Protein AF-A0A2I1HUP7-F1 (afdb_monomer)

Secondary structure (DSSP, 8-state):
-EEESSTT-GGGEEE---S--TTTSEEETTTEEEBTTEEE-STTEEEE--TTTS---S--SS-EE-S-----------S-HHHHHHHHHHHHHHHHHHHHHHHHHHHH-TT--EEEEES-TTS-EEEEE-HHHHHHH-HHHHHHHHTT-SEEETTEEEEEETTS-HHHHHHHH-

Sequence (174 aa):
MFNFTDEKNISTAKLGYVKYPINAIYCGNNQGPHMGYFYCNGHNIWNSDNTIYYPDAGIPTSDFSVDCYEVFQVNFHFQSYDKLLQVFTMSSKFLAELSNDYEKLFETEIGYGVIIYAGEEPNVKEIHAHSNILCIRSKYFRMAFSNEWAEKNNGKFILRKPNISPHLFNIILR

Structure (mmCIF, N/CA/C/O backbone):
data_AF-A0A2I1HUP7-F1
#
_entry.id   AF-A0A2I1HUP7-F1
#
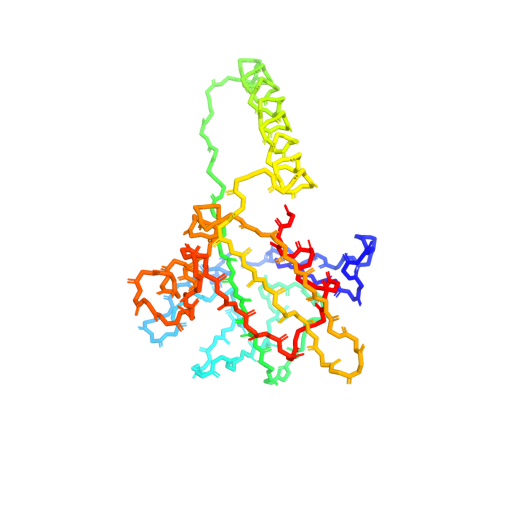loop_
_atom_site.group_PDB
_atom_site.id
_atom_site.type_symbol
_atom_site.label_atom_id
_atom_site.label_alt_id
_atom_site.label_comp_id
_atom_site.label_asym_id
_atom_site.label_entity_id
_atom_site.label_seq_id
_atom_site.pdbx_PDB_ins_code
_atom_site.Cartn_x
_atom_site.Cartn_y
_atom_site.Cartn_z
_atom_site.occupancy
_atom_site.B_iso_or_equiv
_atom_site.auth_seq_id
_atom_site.auth_comp_id
_atom_site.auth_asym_id
_atom_site.auth_atom_id
_atom_site.pdbx_PDB_model_num
ATOM 1 N N . MET A 1 1 ? 15.875 -4.851 -9.717 1.00 74.44 1 MET A N 1
ATOM 2 C CA . MET A 1 1 ? 14.613 -5.599 -9.882 1.00 74.44 1 MET A CA 1
ATOM 3 C C . MET A 1 1 ? 14.501 -6.581 -8.732 1.00 74.44 1 MET A C 1
ATOM 5 O O . MET A 1 1 ? 15.539 -7.005 -8.244 1.00 74.44 1 MET A O 1
ATOM 9 N N . PHE A 1 2 ? 13.311 -6.908 -8.251 1.00 77.81 2 PHE A N 1
ATOM 10 C CA . PHE A 1 2 ? 13.149 -7.939 -7.228 1.00 77.81 2 PHE A CA 1
ATOM 11 C C . PHE A 1 2 ? 11.841 -8.686 -7.441 1.00 77.81 2 PHE A C 1
ATOM 13 O O . PHE A 1 2 ? 10.925 -8.145 -8.054 1.00 77.81 2 PHE A O 1
ATOM 20 N N . ASN A 1 3 ? 11.782 -9.919 -6.960 1.00 79.94 3 ASN A N 1
ATOM 21 C CA . ASN A 1 3 ? 10.613 -10.776 -7.073 1.00 79.94 3 ASN A CA 1
ATOM 22 C C . ASN A 1 3 ? 10.423 -11.561 -5.778 1.00 79.94 3 ASN A C 1
ATOM 24 O O . ASN A 1 3 ? 11.396 -12.086 -5.233 1.00 79.94 3 ASN A O 1
ATOM 28 N N . PHE A 1 4 ? 9.181 -11.661 -5.323 1.00 81.88 4 PHE A N 1
ATOM 29 C CA . PHE A 1 4 ? 8.796 -12.473 -4.179 1.00 81.88 4 PHE A CA 1
ATOM 30 C C . PHE A 1 4 ? 7.960 -13.638 -4.686 1.00 81.88 4 PHE A C 1
ATOM 32 O O . PHE A 1 4 ? 6.953 -13.433 -5.356 1.00 81.88 4 PHE A O 1
ATOM 39 N N . THR A 1 5 ? 8.351 -14.864 -4.346 1.00 84.00 5 THR A N 1
ATOM 40 C CA . THR A 1 5 ? 7.463 -16.018 -4.555 1.00 84.00 5 THR A CA 1
ATOM 41 C C . THR A 1 5 ? 6.392 -16.101 -3.469 1.00 84.00 5 THR A C 1
ATOM 43 O O . THR A 1 5 ? 5.360 -16.727 -3.678 1.00 84.00 5 THR A O 1
ATOM 46 N N . ASP A 1 6 ? 6.646 -15.475 -2.316 1.00 80.75 6 ASP A N 1
ATOM 47 C CA . ASP A 1 6 ? 5.696 -15.276 -1.224 1.00 80.75 6 ASP A CA 1
ATOM 48 C C . ASP A 1 6 ? 5.872 -13.859 -0.653 1.00 80.75 6 ASP A C 1
ATOM 50 O O . ASP A 1 6 ? 6.904 -13.534 -0.061 1.00 80.75 6 ASP A O 1
ATOM 54 N N . GLU A 1 7 ? 4.855 -13.012 -0.825 1.00 78.06 7 GLU A N 1
ATOM 55 C CA . GLU A 1 7 ? 4.840 -11.616 -0.365 1.00 78.06 7 GLU A CA 1
ATOM 56 C C . GLU A 1 7 ? 4.976 -11.468 1.159 1.00 78.06 7 GLU A C 1
ATOM 58 O O . GLU A 1 7 ? 5.439 -10.439 1.648 1.00 78.06 7 GLU A O 1
ATOM 63 N N . LYS A 1 8 ? 4.623 -12.506 1.926 1.00 82.19 8 LYS A N 1
ATOM 64 C CA . LYS A 1 8 ? 4.713 -12.502 3.393 1.00 82.19 8 LYS A CA 1
ATOM 65 C C . LYS A 1 8 ? 6.104 -12.841 3.901 1.00 82.19 8 LYS A C 1
ATOM 67 O O . LYS A 1 8 ? 6.384 -12.663 5.086 1.00 82.19 8 LYS A O 1
ATOM 72 N N . ASN A 1 9 ? 6.966 -13.368 3.036 1.00 83.50 9 ASN A N 1
ATOM 73 C CA . ASN A 1 9 ? 8.252 -13.908 3.426 1.00 83.50 9 ASN A CA 1
ATOM 74 C C . ASN A 1 9 ? 9.385 -13.278 2.613 1.00 83.50 9 ASN A C 1
ATOM 76 O O . ASN A 1 9 ? 9.773 -13.768 1.550 1.00 83.50 9 ASN A O 1
ATOM 80 N N . ILE A 1 10 ? 9.989 -12.231 3.181 1.00 84.75 10 ILE A N 1
ATOM 81 C CA . ILE A 1 10 ? 11.091 -11.489 2.555 1.00 84.75 10 ILE A CA 1
ATOM 82 C C . ILE A 1 10 ? 12.330 -12.342 2.265 1.00 84.75 10 ILE A C 1
ATOM 84 O O . ILE A 1 10 ? 13.127 -11.979 1.406 1.00 84.75 10 ILE A O 1
ATOM 88 N N . SER A 1 11 ? 12.500 -13.487 2.938 1.00 84.94 11 SER A N 1
ATOM 89 C CA . SER A 1 11 ? 13.614 -14.400 2.649 1.00 84.94 11 SER A CA 1
ATOM 90 C C . SER A 1 11 ? 13.477 -15.088 1.288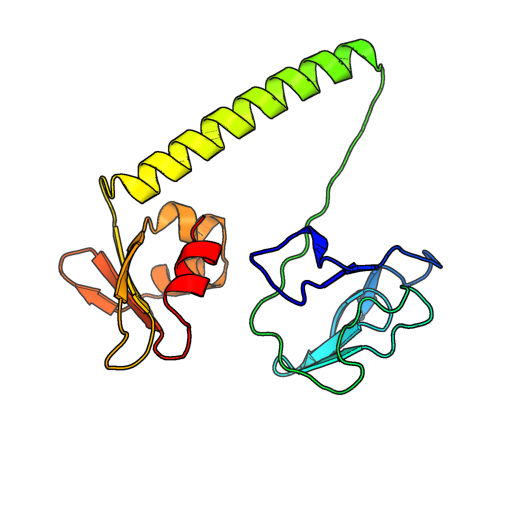 1.00 84.94 11 SER A C 1
ATOM 92 O O . SER A 1 11 ? 14.465 -15.574 0.745 1.00 84.94 11 SER A O 1
ATOM 94 N N . THR A 1 12 ? 12.271 -15.084 0.709 1.00 82.19 12 THR A N 1
ATOM 95 C CA . THR A 1 12 ? 12.015 -15.599 -0.643 1.00 82.19 12 THR A CA 1
ATOM 96 C C . THR A 1 12 ? 12.332 -14.585 -1.742 1.00 82.19 12 THR A C 1
ATOM 98 O O . THR A 1 12 ? 12.245 -14.913 -2.926 1.00 82.19 12 THR A O 1
ATOM 101 N N . ALA A 1 13 ? 12.719 -13.361 -1.367 1.00 85.06 13 ALA A N 1
ATOM 102 C CA . ALA A 1 13 ? 13.032 -12.309 -2.316 1.00 85.06 13 ALA A CA 1
ATOM 103 C C . ALA A 1 13 ? 14.254 -12.678 -3.164 1.00 85.06 13 ALA A C 1
ATOM 105 O O . ALA A 1 13 ? 15.362 -12.861 -2.654 1.00 85.06 13 ALA A O 1
ATOM 106 N N . LYS A 1 14 ? 14.075 -12.707 -4.483 1.00 87.06 14 LYS A N 1
ATOM 107 C CA . LYS A 1 14 ? 15.182 -12.745 -5.439 1.00 87.06 14 LYS A CA 1
ATOM 108 C C . LYS A 1 14 ? 15.499 -11.335 -5.900 1.00 87.06 14 LYS A C 1
ATOM 110 O O . LYS A 1 14 ? 14.622 -10.625 -6.387 1.00 87.06 14 LYS A O 1
ATOM 115 N N . LEU A 1 15 ? 16.760 -10.936 -5.760 1.00 82.81 15 LEU A N 1
ATOM 116 C CA . LEU A 1 15 ? 17.246 -9.607 -6.122 1.00 82.81 15 LEU A CA 1
ATOM 117 C C . LEU A 1 15 ? 17.990 -9.653 -7.460 1.00 82.81 15 LEU A C 1
ATOM 119 O O . LEU A 1 15 ? 18.996 -10.340 -7.620 1.00 82.81 15 LEU A O 1
ATOM 123 N N . GLY A 1 16 ? 17.495 -8.875 -8.417 1.00 79.56 16 GLY A N 1
ATOM 124 C CA . GLY A 1 16 ? 18.121 -8.600 -9.700 1.00 79.56 16 GLY A CA 1
ATOM 125 C C . GLY A 1 16 ? 18.909 -7.295 -9.674 1.00 79.56 16 GLY A C 1
ATOM 126 O O . GLY A 1 16 ? 18.317 -6.211 -9.730 1.00 79.56 16 GLY A O 1
ATOM 127 N N . TYR A 1 17 ? 20.237 -7.393 -9.622 1.00 83.50 17 TYR A N 1
ATOM 128 C CA . TYR A 1 17 ? 21.148 -6.249 -9.716 1.00 83.50 17 TYR A CA 1
ATOM 129 C C . TYR A 1 17 ? 21.526 -5.943 -11.166 1.00 83.50 17 TYR A C 1
ATOM 131 O O . TYR A 1 17 ? 21.537 -6.826 -12.016 1.00 83.50 17 TYR A O 1
ATOM 139 N N . VAL A 1 18 ? 21.854 -4.686 -11.454 1.00 86.00 18 VAL A N 1
ATOM 140 C CA . VAL A 1 18 ? 22.300 -4.283 -12.792 1.00 86.00 18 VAL A CA 1
ATOM 141 C C . VAL A 1 18 ? 23.669 -4.907 -13.087 1.00 86.00 18 VAL A C 1
ATOM 143 O O . VAL A 1 18 ? 24.625 -4.647 -12.362 1.00 86.00 18 VAL A O 1
ATOM 146 N N . LYS A 1 19 ? 23.768 -5.707 -14.155 1.00 85.81 19 LYS A N 1
ATOM 147 C CA . LYS A 1 19 ? 25.032 -6.270 -14.667 1.00 85.81 19 LYS A CA 1
ATOM 148 C C . LYS A 1 19 ? 25.766 -5.279 -15.565 1.00 85.81 19 LYS A C 1
ATOM 150 O O . LYS A 1 19 ? 26.959 -5.050 -15.397 1.00 85.81 19 LYS A O 1
ATOM 155 N N . TYR A 1 20 ? 25.034 -4.682 -16.504 1.00 84.19 20 TYR A N 1
ATOM 156 C CA . TYR A 1 20 ? 25.555 -3.697 -17.446 1.00 84.19 20 TYR A CA 1
ATOM 157 C C . TYR A 1 20 ? 24.693 -2.440 -17.365 1.00 84.19 20 TYR A C 1
ATOM 159 O O . TYR A 1 20 ? 23.506 -2.520 -17.664 1.00 84.19 20 TYR A O 1
ATOM 167 N N . PRO A 1 21 ? 25.249 -1.288 -16.959 1.00 82.56 21 PRO A N 1
ATOM 168 C CA . PRO A 1 21 ? 24.462 -0.079 -16.728 1.00 82.56 21 PRO A CA 1
ATOM 169 C C . PRO A 1 21 ? 23.914 0.539 -18.016 1.00 82.56 21 PRO A C 1
ATOM 171 O O . PRO A 1 21 ? 22.890 1.219 -17.981 1.00 82.56 21 PRO A O 1
ATOM 174 N N . ILE A 1 22 ? 24.563 0.286 -19.157 1.00 80.81 22 ILE A N 1
ATOM 175 C CA . ILE A 1 22 ? 24.082 0.746 -20.458 1.00 80.81 22 ILE A CA 1
ATOM 176 C C . ILE A 1 22 ? 22.726 0.092 -20.752 1.00 80.81 22 ILE A C 1
ATOM 178 O O . ILE A 1 22 ? 22.615 -1.127 -20.730 1.00 80.81 22 ILE A O 1
ATOM 182 N N . ASN A 1 23 ? 21.687 0.900 -20.964 1.00 80.75 23 ASN A N 1
ATOM 183 C CA . ASN A 1 23 ? 20.296 0.462 -21.150 1.00 80.75 23 ASN A CA 1
ATOM 184 C C . ASN A 1 23 ? 19.676 -0.321 -19.977 1.00 80.75 23 ASN A C 1
ATOM 186 O O . ASN A 1 23 ? 18.581 -0.851 -20.130 1.00 80.75 23 ASN A O 1
ATOM 190 N N . ALA A 1 24 ? 20.302 -0.372 -18.796 1.00 81.81 24 ALA A N 1
ATOM 191 C CA . ALA A 1 24 ? 19.676 -0.991 -17.626 1.00 81.81 24 ALA A CA 1
ATOM 192 C C . ALA A 1 24 ? 18.379 -0.276 -17.243 1.00 81.81 24 ALA A C 1
ATOM 194 O O . ALA A 1 24 ? 17.400 -0.918 -16.889 1.00 81.81 24 ALA A O 1
ATOM 195 N N . ILE A 1 25 ? 18.369 1.052 -17.346 1.00 82.69 25 ILE A N 1
ATOM 196 C CA . ILE A 1 25 ? 17.173 1.879 -17.219 1.00 82.69 25 ILE A CA 1
ATOM 197 C C . ILE A 1 25 ? 17.228 2.912 -18.337 1.00 82.69 25 ILE A C 1
ATOM 199 O O . ILE A 1 25 ? 18.204 3.655 -18.441 1.00 82.69 25 ILE A O 1
ATOM 203 N N . TYR A 1 26 ? 16.207 2.951 -19.183 1.00 80.75 26 TYR A N 1
ATOM 204 C CA . TYR A 1 26 ? 16.080 3.960 -20.234 1.00 80.75 26 TYR A CA 1
ATOM 205 C C . TYR A 1 26 ? 14.605 4.214 -20.541 1.00 80.75 26 TYR A C 1
ATOM 207 O O . TYR A 1 26 ? 13.747 3.455 -20.112 1.00 80.75 26 TYR A O 1
ATOM 215 N N . CYS A 1 27 ? 14.297 5.284 -21.266 1.00 75.00 27 CYS A N 1
ATOM 216 C CA . CYS A 1 27 ? 12.950 5.524 -21.776 1.00 75.00 27 CYS A CA 1
ATOM 217 C C . CYS A 1 27 ? 12.965 5.351 -23.291 1.00 75.00 27 CYS A C 1
ATOM 219 O O . CYS A 1 27 ? 13.653 6.096 -23.989 1.00 75.00 27 CYS A O 1
ATOM 221 N N . GLY A 1 28 ? 12.225 4.371 -23.802 1.00 72.50 28 GLY A N 1
ATOM 222 C CA . GLY A 1 28 ? 12.000 4.232 -25.237 1.00 72.50 28 GLY A CA 1
ATOM 223 C C . GLY A 1 28 ? 10.894 5.173 -25.711 1.00 72.50 28 GLY A C 1
ATOM 224 O O . GLY A 1 28 ? 9.904 5.381 -25.010 1.00 72.50 28 GLY A O 1
ATOM 225 N N . ASN A 1 29 ? 11.033 5.701 -26.929 1.00 73.25 29 ASN A N 1
ATOM 226 C CA . ASN A 1 29 ? 10.147 6.735 -27.483 1.00 73.25 29 ASN A CA 1
ATOM 227 C C . ASN A 1 29 ? 8.646 6.373 -27.472 1.00 73.25 29 ASN A C 1
ATOM 229 O O . ASN A 1 29 ? 7.820 7.278 -27.427 1.00 73.25 29 ASN A O 1
ATOM 233 N N . ASN A 1 30 ? 8.292 5.079 -27.483 1.00 69.69 30 ASN A N 1
ATOM 234 C CA . ASN A 1 30 ? 6.908 4.619 -27.664 1.00 69.69 30 ASN A CA 1
ATOM 235 C C . ASN A 1 30 ? 6.352 3.749 -26.518 1.00 69.69 30 ASN A C 1
ATOM 237 O O . ASN A 1 30 ? 5.196 3.345 -26.593 1.00 69.69 30 ASN A O 1
ATOM 241 N N . GLN A 1 31 ? 7.147 3.408 -25.496 1.00 67.62 31 GLN A N 1
ATOM 242 C CA . GLN A 1 31 ? 6.783 2.359 -24.515 1.00 67.62 31 GLN A CA 1
ATOM 243 C C . GLN A 1 31 ? 7.013 2.767 -23.045 1.00 67.62 31 GLN A C 1
ATOM 245 O O . GLN A 1 31 ? 6.816 1.959 -22.142 1.00 67.62 31 GLN A O 1
ATOM 250 N N . GLY A 1 32 ? 7.395 4.023 -22.780 1.00 71.94 32 GLY A N 1
ATOM 251 C CA . GLY A 1 32 ? 7.637 4.501 -21.416 1.00 71.94 32 GLY A CA 1
ATOM 252 C C . GLY A 1 32 ? 8.977 4.014 -20.839 1.00 71.94 32 GLY A C 1
ATOM 253 O O . GLY A 1 32 ? 9.926 3.851 -21.606 1.00 71.94 32 GLY A O 1
ATOM 254 N N . PRO A 1 33 ? 9.102 3.871 -19.505 1.00 72.69 33 PRO A N 1
ATOM 255 C CA . PRO A 1 33 ? 10.345 3.449 -18.864 1.00 72.69 33 PRO A CA 1
ATOM 256 C C . PRO A 1 33 ? 10.600 1.944 -19.043 1.00 72.69 33 PRO A C 1
ATOM 258 O O . PRO A 1 33 ? 9.763 1.111 -18.703 1.00 72.69 33 PRO A O 1
ATOM 261 N N . HIS A 1 34 ? 11.799 1.612 -19.508 1.00 80.31 34 HIS A N 1
ATOM 262 C CA . HIS A 1 34 ? 12.344 0.266 -19.656 1.00 80.31 34 HIS A CA 1
ATOM 263 C C . HIS A 1 34 ? 13.325 -0.024 -18.525 1.00 80.31 34 HIS A C 1
ATOM 265 O O . HIS A 1 34 ? 14.138 0.830 -18.159 1.00 80.31 34 HIS A O 1
ATOM 271 N N . MET A 1 35 ? 13.302 -1.253 -18.012 1.00 82.31 35 MET A N 1
ATOM 272 C CA . MET A 1 35 ? 14.338 -1.773 -17.114 1.00 82.31 35 MET A CA 1
ATOM 273 C C . MET A 1 35 ? 15.106 -2.871 -17.860 1.00 82.31 35 MET A C 1
ATOM 275 O O . MET A 1 35 ? 14.831 -4.054 -17.680 1.00 82.31 35 MET A O 1
ATOM 279 N N . GLY A 1 36 ? 16.014 -2.490 -18.766 1.00 82.81 36 GLY A N 1
ATOM 280 C CA . GLY A 1 36 ? 16.624 -3.368 -19.771 1.00 82.81 36 GLY A CA 1
ATOM 281 C C . GLY A 1 36 ? 15.578 -3.909 -20.744 1.00 82.81 36 GLY A C 1
ATOM 282 O O . GLY A 1 36 ? 14.755 -3.146 -21.236 1.00 82.81 36 GLY A O 1
ATOM 283 N N . TYR A 1 37 ? 15.561 -5.220 -20.992 1.00 82.00 37 TYR A N 1
ATOM 284 C CA . TYR A 1 37 ? 14.517 -5.879 -21.798 1.00 82.00 37 TYR A CA 1
ATOM 285 C C . TYR A 1 37 ? 13.244 -6.208 -21.005 1.00 82.00 37 TYR A C 1
ATOM 287 O O . TYR A 1 37 ? 12.501 -7.110 -21.376 1.00 82.00 37 TYR A O 1
ATOM 295 N N . PHE A 1 38 ? 12.999 -5.494 -19.907 1.00 82.00 38 PHE A N 1
ATOM 296 C CA . PHE A 1 38 ? 11.726 -5.516 -19.198 1.00 82.00 38 PHE A CA 1
ATOM 297 C C . PHE A 1 38 ? 10.900 -4.310 -19.639 1.00 82.00 38 PHE A C 1
ATOM 299 O O . PHE A 1 38 ? 11.231 -3.173 -19.280 1.00 82.00 38 PHE A O 1
ATOM 306 N N . TYR A 1 39 ? 9.878 -4.549 -20.458 1.00 80.50 39 TYR A N 1
ATOM 307 C CA . TYR A 1 39 ? 9.104 -3.486 -21.095 1.00 80.50 39 TYR A CA 1
ATOM 308 C C . TYR A 1 39 ? 7.643 -3.866 -21.304 1.00 80.50 39 TYR A C 1
ATOM 310 O O . TYR A 1 39 ? 7.293 -5.041 -21.411 1.00 80.50 39 TYR A O 1
ATOM 318 N N . CYS A 1 40 ? 6.798 -2.840 -21.369 1.00 80.31 40 CYS A N 1
ATOM 319 C CA . CYS A 1 40 ? 5.378 -2.968 -21.658 1.00 80.31 40 CYS A CA 1
ATOM 320 C C . CYS A 1 40 ? 5.135 -2.728 -23.153 1.00 80.31 40 CYS A C 1
ATOM 322 O O . CYS A 1 40 ? 5.459 -1.659 -23.673 1.00 80.31 40 CYS A O 1
ATOM 324 N N . ASN A 1 41 ? 4.532 -3.701 -23.840 1.00 75.56 41 ASN A N 1
ATOM 325 C CA . ASN A 1 41 ? 4.149 -3.596 -25.256 1.00 75.56 41 ASN A CA 1
ATOM 326 C C . ASN A 1 41 ? 2.796 -2.893 -25.474 1.00 75.56 41 ASN A C 1
ATOM 328 O O . ASN A 1 41 ? 2.285 -2.847 -26.593 1.00 75.56 41 ASN A O 1
ATOM 332 N N . GLY A 1 42 ? 2.223 -2.319 -24.413 1.00 73.69 42 GLY A N 1
ATOM 333 C CA . GLY A 1 42 ? 0.868 -1.775 -24.388 1.00 73.69 42 GLY A CA 1
ATOM 334 C C . GLY A 1 42 ? -0.117 -2.724 -23.703 1.00 73.69 42 GLY A C 1
ATOM 335 O O . GLY A 1 42 ? 0.192 -3.882 -23.436 1.00 73.69 42 GLY A O 1
ATOM 336 N N . HIS A 1 43 ? -1.307 -2.210 -23.373 1.00 77.44 43 HIS A N 1
ATOM 337 C CA . HIS A 1 43 ? -2.397 -2.975 -22.743 1.00 77.44 43 HIS A CA 1
ATOM 338 C C . HIS A 1 43 ? -2.001 -3.766 -21.477 1.00 77.44 43 HIS A C 1
ATOM 340 O O . HIS A 1 43 ? -2.573 -4.816 -21.209 1.00 77.44 43 HIS A O 1
ATOM 346 N N . ASN A 1 44 ? -1.045 -3.258 -20.690 1.00 77.62 44 ASN A N 1
ATOM 347 C CA . ASN A 1 44 ? -0.513 -3.906 -19.481 1.00 77.62 44 ASN A CA 1
ATOM 348 C C . ASN A 1 44 ? 0.160 -5.269 -19.719 1.00 77.62 44 ASN A C 1
ATOM 350 O O . ASN A 1 44 ? 0.348 -6.023 -18.767 1.00 77.62 44 ASN A O 1
ATOM 354 N N . ILE A 1 45 ? 0.555 -5.572 -20.959 1.00 82.00 45 ILE A N 1
ATOM 355 C CA . ILE A 1 45 ? 1.305 -6.783 -21.293 1.00 82.00 45 ILE A CA 1
ATOM 356 C C . ILE A 1 45 ? 2.795 -6.471 -21.200 1.00 82.00 45 ILE A C 1
ATOM 358 O O . ILE A 1 45 ? 3.333 -5.673 -21.976 1.00 82.00 45 ILE A O 1
ATOM 362 N N . TRP A 1 46 ? 3.450 -7.108 -20.235 1.00 84.12 46 TRP A N 1
ATOM 363 C CA . TRP A 1 46 ? 4.878 -6.988 -19.987 1.00 84.12 46 TRP A CA 1
ATOM 364 C C . TRP A 1 46 ? 5.611 -8.210 -20.503 1.00 84.12 46 TRP A C 1
ATOM 366 O O . TRP A 1 46 ? 5.144 -9.339 -20.365 1.00 84.12 46 TRP A O 1
ATOM 376 N N . ASN A 1 47 ? 6.784 -7.965 -21.070 1.00 82.38 47 ASN A N 1
ATOM 377 C CA . ASN A 1 47 ? 7.695 -8.999 -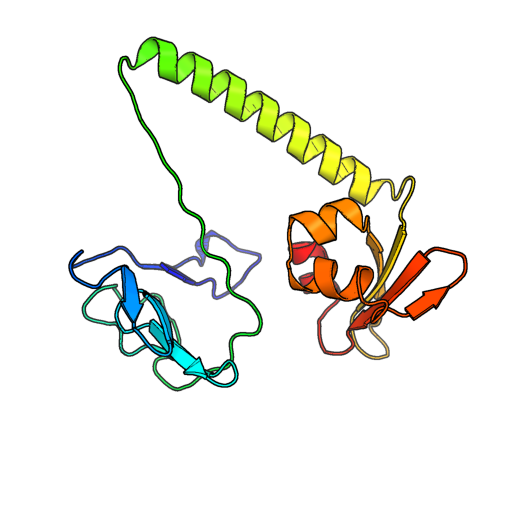21.521 1.00 82.38 47 ASN A CA 1
ATOM 378 C C . ASN A 1 47 ? 9.032 -8.841 -20.790 1.00 82.38 47 ASN A C 1
ATOM 380 O O . ASN A 1 47 ? 9.473 -7.713 -20.537 1.00 82.38 47 ASN A O 1
ATOM 384 N N . SER A 1 48 ? 9.660 -9.962 -20.430 1.00 78.62 48 SER A N 1
ATOM 385 C CA . SER A 1 48 ? 10.985 -9.956 -19.820 1.00 78.62 48 SER A CA 1
ATOM 386 C C . SER A 1 48 ? 11.925 -10.950 -20.498 1.00 78.62 48 SER A C 1
ATOM 388 O O . SER A 1 48 ? 12.012 -12.113 -20.138 1.00 78.62 48 SER A O 1
ATOM 390 N N . ASP A 1 49 ? 12.709 -10.479 -21.462 1.00 72.75 49 ASP A N 1
ATOM 391 C CA . ASP A 1 49 ? 13.806 -11.280 -22.038 1.00 72.75 49 ASP A CA 1
ATOM 392 C C . ASP A 1 49 ? 15.170 -10.854 -21.459 1.00 72.75 49 ASP A C 1
ATOM 394 O O . ASP A 1 49 ? 16.221 -10.831 -22.103 1.00 72.75 49 ASP A O 1
ATOM 398 N N . ASN A 1 50 ? 15.152 -10.385 -20.207 1.00 67.75 50 ASN A N 1
ATOM 399 C CA . ASN A 1 50 ? 16.241 -9.604 -19.639 1.00 67.75 50 ASN A CA 1
ATOM 400 C C . ASN A 1 50 ? 17.228 -10.428 -18.806 1.00 67.75 50 ASN A C 1
ATOM 402 O O . ASN A 1 50 ? 17.372 -10.215 -17.604 1.00 67.75 50 ASN A O 1
ATOM 406 N N . THR A 1 51 ? 17.952 -11.333 -19.461 1.00 67.88 51 THR A N 1
ATOM 407 C CA . THR A 1 51 ? 19.068 -12.075 -18.834 1.00 67.88 51 THR A CA 1
ATOM 408 C C . THR A 1 51 ? 20.408 -11.326 -18.904 1.00 67.88 51 THR A C 1
ATOM 410 O O . THR A 1 51 ? 21.361 -11.647 -18.174 1.00 67.88 51 THR A O 1
ATOM 413 N N . ILE A 1 52 ? 20.477 -10.311 -19.777 1.00 80.75 52 ILE A N 1
ATOM 414 C CA . ILE A 1 52 ? 21.689 -9.553 -20.104 1.00 80.75 52 ILE A CA 1
ATOM 415 C C . ILE A 1 52 ? 21.926 -8.424 -19.096 1.00 80.75 52 ILE A C 1
ATOM 417 O O . ILE A 1 52 ? 23.010 -8.349 -18.521 1.00 80.75 52 ILE A O 1
ATOM 421 N N . TYR A 1 53 ? 20.938 -7.556 -18.850 1.00 84.31 53 TYR A N 1
ATOM 422 C CA . TYR A 1 53 ? 21.126 -6.365 -18.006 1.00 84.31 53 TYR A CA 1
ATOM 423 C C . TYR A 1 53 ? 20.850 -6.626 -16.528 1.00 84.31 53 TYR A C 1
ATOM 425 O O . TYR A 1 53 ? 21.417 -5.945 -15.675 1.00 84.31 53 TYR A O 1
ATOM 433 N N . TYR A 1 54 ? 20.032 -7.631 -16.223 1.00 82.81 54 TYR A N 1
ATOM 434 C CA . TYR A 1 54 ? 19.747 -8.094 -14.869 1.00 82.81 54 TYR A CA 1
ATOM 435 C C . TYR A 1 54 ? 19.928 -9.622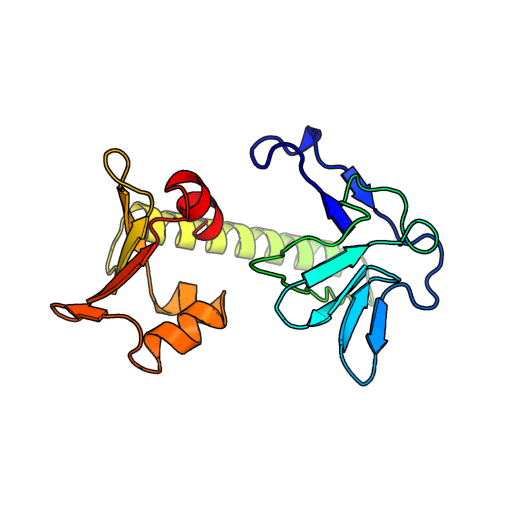 -14.811 1.00 82.81 54 TYR A C 1
ATOM 437 O O . TYR A 1 54 ? 19.843 -10.299 -15.836 1.00 82.81 54 TYR A O 1
ATOM 445 N N . PRO A 1 55 ? 20.273 -10.212 -13.655 1.00 80.88 55 PRO A N 1
ATOM 446 C CA . PRO A 1 55 ? 20.221 -11.655 -13.478 1.00 80.88 55 PRO A CA 1
ATOM 447 C C . PRO A 1 55 ? 18.764 -12.118 -13.388 1.00 80.88 55 PRO A C 1
ATOM 449 O O . PRO A 1 55 ? 17.873 -11.325 -13.081 1.00 80.88 55 PRO A O 1
ATOM 452 N N . ASP A 1 56 ? 18.548 -13.413 -13.621 1.00 82.56 56 ASP A N 1
ATOM 453 C CA . ASP A 1 56 ? 17.235 -14.030 -13.472 1.00 82.56 56 ASP A CA 1
ATOM 454 C C . ASP A 1 56 ? 16.728 -13.857 -12.031 1.00 82.56 56 ASP A C 1
ATOM 456 O O . ASP A 1 56 ? 17.247 -14.448 -11.080 1.00 82.56 56 ASP A O 1
ATOM 460 N N . ALA A 1 57 ? 15.716 -13.005 -11.879 1.00 79.69 57 ALA A N 1
ATOM 461 C CA . ALA A 1 57 ? 15.027 -12.769 -10.619 1.00 79.69 57 ALA A CA 1
ATOM 462 C C . ALA A 1 57 ? 13.794 -13.683 -10.461 1.00 79.69 57 ALA A C 1
ATOM 464 O O . ALA A 1 57 ? 13.029 -13.525 -9.517 1.00 79.69 57 ALA A O 1
ATOM 465 N N . GLY A 1 58 ? 13.580 -14.658 -11.348 1.00 81.19 58 GLY A N 1
ATOM 466 C CA . GLY A 1 58 ? 12.392 -15.513 -11.369 1.00 81.19 58 GLY A CA 1
ATOM 467 C C . GLY A 1 58 ? 11.153 -14.813 -11.924 1.00 81.19 58 GLY A C 1
ATOM 468 O O . GLY A 1 58 ? 10.040 -15.140 -11.521 1.00 81.19 58 GLY A O 1
ATOM 469 N N . ILE A 1 59 ? 11.347 -13.817 -12.786 1.00 82.06 59 ILE A N 1
ATOM 470 C CA . ILE A 1 59 ? 10.259 -13.088 -13.443 1.00 82.06 59 ILE A CA 1
ATOM 471 C C . ILE A 1 59 ? 9.882 -13.839 -14.725 1.00 82.06 59 ILE A C 1
ATOM 473 O O . ILE A 1 59 ? 10.781 -14.351 -15.394 1.00 82.06 59 ILE A O 1
ATOM 477 N N . PRO A 1 60 ? 8.586 -13.937 -15.076 1.00 83.94 60 PRO A N 1
ATOM 478 C CA . PRO A 1 60 ? 8.163 -14.647 -16.277 1.00 83.94 60 PRO A CA 1
ATOM 479 C C . PRO A 1 60 ? 8.816 -14.083 -17.541 1.00 83.94 60 PRO A C 1
ATOM 481 O O . PRO A 1 60 ? 8.800 -12.872 -17.769 1.00 83.94 60 PRO A O 1
ATOM 484 N N . THR A 1 61 ? 9.382 -14.963 -18.368 1.00 81.12 61 THR A N 1
ATOM 485 C CA . THR A 1 61 ? 10.028 -14.569 -19.629 1.00 81.12 61 THR A CA 1
ATOM 486 C C . THR A 1 61 ? 9.060 -14.461 -20.805 1.00 81.12 61 THR A C 1
ATOM 488 O O . THR A 1 61 ? 9.341 -13.785 -21.791 1.00 81.12 61 THR A O 1
ATOM 491 N N . SER A 1 62 ? 7.897 -15.102 -20.698 1.00 82.31 62 SER A N 1
ATOM 492 C CA . SER A 1 62 ? 6.767 -14.925 -21.609 1.00 82.31 62 SER A CA 1
ATOM 493 C C . SER A 1 62 ? 5.918 -13.724 -21.210 1.00 82.31 62 SER A C 1
ATOM 495 O O . SER A 1 62 ? 5.968 -13.291 -20.063 1.00 82.31 62 SER A O 1
ATOM 497 N N . ASP A 1 63 ? 5.075 -13.257 -22.128 1.00 86.12 63 ASP A N 1
ATOM 498 C CA . ASP A 1 63 ? 4.107 -12.190 -21.875 1.00 86.12 63 ASP A CA 1
ATOM 499 C C . ASP A 1 63 ? 3.266 -12.457 -20.616 1.00 86.12 63 ASP A C 1
ATOM 501 O O . ASP A 1 63 ? 2.690 -13.536 -20.446 1.00 86.12 63 ASP A O 1
ATOM 505 N N . PHE A 1 64 ? 3.191 -11.462 -19.733 1.00 84.56 64 PHE A N 1
ATOM 506 C CA . PHE A 1 64 ? 2.398 -11.518 -18.508 1.00 84.56 64 PHE A CA 1
ATOM 507 C C . PHE A 1 64 ? 1.757 -10.161 -18.196 1.00 84.56 64 PHE A C 1
ATOM 509 O O . PHE A 1 64 ? 2.257 -9.106 -18.588 1.00 84.56 64 PHE A O 1
ATOM 516 N N . SER A 1 65 ? 0.616 -10.189 -17.504 1.00 83.44 65 SER A N 1
ATOM 517 C CA . SER A 1 65 ? -0.089 -8.971 -17.095 1.00 83.44 65 SER A CA 1
ATOM 518 C C . SER A 1 65 ? 0.537 -8.394 -15.831 1.00 83.44 65 SER A C 1
ATOM 520 O O . SER A 1 65 ? 0.801 -9.130 -14.880 1.00 83.44 65 SER A O 1
ATOM 522 N N . VAL A 1 66 ? 0.725 -7.076 -15.797 1.00 76.88 66 VAL A N 1
ATOM 523 C CA . VAL A 1 66 ? 1.081 -6.346 -14.573 1.00 76.88 66 VAL A CA 1
ATOM 524 C C . VAL A 1 66 ? -0.010 -5.336 -14.279 1.00 76.88 66 VAL A C 1
ATOM 526 O O . VAL A 1 66 ? -0.237 -4.408 -15.056 1.00 76.88 66 VAL A O 1
ATOM 529 N N . ASP A 1 67 ? -0.649 -5.494 -13.126 1.00 71.25 67 ASP A N 1
ATOM 530 C CA . ASP A 1 67 ? -1.771 -4.643 -12.736 1.00 71.25 67 ASP A CA 1
ATOM 531 C C . ASP A 1 67 ? -1.317 -3.249 -12.274 1.00 71.25 67 ASP A C 1
ATOM 533 O O . ASP A 1 67 ? -2.035 -2.268 -12.474 1.00 71.25 67 ASP A O 1
ATOM 537 N N . CYS A 1 68 ? -0.132 -3.138 -11.660 1.00 70.44 68 CYS A N 1
ATOM 538 C CA . CYS A 1 68 ? 0.434 -1.895 -11.120 1.00 70.44 68 CYS A CA 1
ATOM 539 C C . CYS A 1 68 ? 1.973 -1.921 -11.156 1.00 70.44 68 CYS A C 1
ATOM 541 O O . CYS A 1 68 ? 2.581 -2.943 -10.848 1.00 70.44 68 CYS A O 1
ATOM 543 N N . TYR A 1 69 ? 2.611 -0.786 -11.465 1.00 73.12 69 TYR A N 1
ATOM 544 C CA . TYR A 1 69 ? 4.059 -0.600 -11.313 1.00 73.12 69 TYR A CA 1
ATOM 545 C C . TYR A 1 69 ? 4.378 0.806 -10.790 1.00 73.12 69 TYR A C 1
ATOM 547 O O . TYR A 1 69 ? 3.712 1.780 -11.147 1.00 73.12 69 TYR A O 1
ATOM 555 N N . GLU A 1 70 ? 5.420 0.918 -9.966 1.00 70.50 70 GLU A N 1
ATOM 556 C CA . GLU A 1 70 ? 5.913 2.187 -9.423 1.00 70.50 70 GLU A CA 1
ATOM 557 C C . GLU A 1 70 ? 7.438 2.274 -9.571 1.00 70.50 70 GLU A C 1
ATOM 559 O O . GLU A 1 70 ? 8.151 1.282 -9.417 1.00 70.50 70 GLU A O 1
ATOM 564 N N . VAL A 1 71 ? 7.946 3.467 -9.899 1.00 69.56 71 VAL A N 1
ATOM 565 C CA . VAL A 1 71 ? 9.382 3.738 -10.062 1.00 69.56 71 VAL A CA 1
ATOM 566 C C . VAL A 1 71 ? 9.800 4.776 -9.030 1.00 69.56 71 VAL A C 1
ATOM 568 O O . VAL A 1 71 ? 9.274 5.889 -9.020 1.00 69.56 71 VAL A O 1
ATOM 571 N N . PHE A 1 72 ? 10.776 4.429 -8.191 1.00 61.22 72 PHE A N 1
ATOM 572 C CA . PHE A 1 72 ? 11.324 5.317 -7.166 1.00 61.22 72 PHE A CA 1
ATOM 573 C C . PHE A 1 72 ? 12.749 5.731 -7.531 1.00 61.22 72 PHE A C 1
ATOM 575 O O . PHE A 1 72 ? 13.599 4.882 -7.799 1.00 61.22 72 PHE A O 1
ATOM 582 N N . GLN A 1 73 ? 13.025 7.036 -7.508 1.00 61.09 73 GLN A N 1
ATOM 583 C CA . GLN A 1 73 ? 14.382 7.569 -7.601 1.00 61.09 73 GLN A CA 1
ATOM 584 C C . GLN A 1 73 ? 14.860 7.964 -6.205 1.00 61.09 73 GLN A C 1
ATOM 586 O O . GLN A 1 73 ? 14.257 8.815 -5.554 1.00 61.09 73 GLN A O 1
ATOM 591 N N . VAL A 1 74 ? 15.968 7.372 -5.762 1.00 60.03 74 VAL A N 1
ATOM 592 C CA . VAL A 1 74 ? 16.616 7.725 -4.495 1.00 60.03 74 VAL A CA 1
ATOM 593 C C . VAL A 1 74 ? 17.867 8.541 -4.811 1.00 60.03 74 VAL A C 1
ATOM 595 O O . VAL A 1 74 ? 18.837 8.007 -5.344 1.00 60.03 74 VAL A O 1
ATOM 598 N N . ASN A 1 75 ? 17.837 9.843 -4.517 1.00 52.78 75 ASN A N 1
ATOM 599 C CA . ASN A 1 75 ? 18.969 10.743 -4.742 1.00 52.78 75 ASN A CA 1
ATOM 600 C C . ASN A 1 75 ? 19.707 11.021 -3.434 1.00 52.78 75 ASN A C 1
ATOM 602 O O . ASN A 1 75 ? 19.100 11.400 -2.434 1.00 52.78 75 ASN A O 1
ATOM 606 N N . PHE A 1 76 ? 21.031 10.915 -3.482 1.00 53.72 76 PHE A N 1
ATOM 607 C CA . PHE A 1 76 ? 21.918 11.261 -2.380 1.00 53.72 76 PHE A CA 1
ATOM 608 C C . PHE A 1 76 ? 23.001 12.230 -2.878 1.00 53.72 76 PHE A C 1
ATOM 610 O O . PHE A 1 76 ? 23.621 11.981 -3.910 1.00 53.72 76 PHE A O 1
ATOM 617 N N . HIS A 1 77 ? 23.232 13.337 -2.165 1.00 52.56 77 HIS A N 1
ATOM 618 C CA . HIS A 1 77 ? 24.283 14.313 -2.483 1.00 52.56 77 HIS A CA 1
ATOM 619 C C . HIS A 1 77 ? 24.981 14.763 -1.200 1.00 52.56 77 HIS A C 1
ATOM 621 O O . HIS A 1 77 ? 24.321 15.297 -0.311 1.00 52.56 77 HIS A O 1
ATOM 627 N N . PHE A 1 78 ? 26.293 14.530 -1.073 1.00 59.25 78 PHE A N 1
ATOM 628 C CA . PHE A 1 78 ? 26.940 14.469 0.242 1.00 59.25 78 PHE A CA 1
ATOM 629 C C . PHE A 1 78 ? 28.340 15.110 0.291 1.00 59.25 78 PHE A C 1
ATOM 631 O O . PHE A 1 78 ? 29.181 14.834 -0.558 1.00 59.25 78 PHE A O 1
ATOM 638 N N . GLN A 1 79 ? 28.577 15.947 1.319 1.00 64.12 79 GLN A N 1
ATOM 639 C CA . GLN A 1 79 ? 29.819 16.714 1.553 1.00 64.12 79 GLN A CA 1
ATOM 640 C C . GLN A 1 79 ? 30.565 16.365 2.873 1.00 64.12 79 GLN A C 1
ATOM 642 O O . GLN A 1 79 ? 31.682 16.834 3.062 1.00 64.12 79 GLN A O 1
ATOM 647 N N . SER A 1 80 ? 30.003 15.564 3.801 1.00 73.56 80 SER A N 1
ATOM 648 C CA . SER A 1 80 ? 30.672 15.156 5.067 1.00 73.56 80 SER A CA 1
ATOM 649 C C . SER A 1 80 ? 29.926 14.032 5.809 1.00 73.56 80 SER A C 1
ATOM 651 O O . SER A 1 80 ? 28.755 14.199 6.124 1.00 73.56 80 SER A O 1
ATOM 653 N N . TYR A 1 81 ? 30.590 12.920 6.149 1.00 70.69 81 TYR A N 1
ATOM 654 C CA . TYR A 1 81 ? 29.953 11.709 6.704 1.00 70.69 81 TYR A CA 1
ATOM 655 C C . TYR A 1 81 ? 29.344 11.847 8.116 1.00 70.69 81 TYR A C 1
ATOM 657 O O . TYR A 1 81 ? 28.256 11.325 8.345 1.00 70.69 81 TYR A O 1
ATOM 665 N N . ASP A 1 82 ? 29.963 12.568 9.055 1.00 74.12 82 ASP A N 1
ATOM 666 C CA . ASP A 1 82 ? 29.460 12.623 10.445 1.00 74.12 82 ASP A CA 1
ATOM 667 C C . ASP A 1 82 ? 28.171 13.441 10.576 1.00 74.12 82 ASP A C 1
ATOM 669 O O . ASP A 1 82 ? 27.209 13.041 11.238 1.00 74.12 82 ASP A O 1
ATOM 673 N N . LYS A 1 83 ? 28.115 14.579 9.873 1.00 73.69 83 LYS A N 1
ATOM 674 C CA . LYS A 1 83 ? 26.897 15.391 9.784 1.00 73.69 83 LYS A CA 1
ATOM 675 C C . LYS A 1 83 ? 25.782 14.619 9.072 1.00 73.69 83 LYS A C 1
ATOM 677 O O . LYS A 1 83 ? 24.611 14.786 9.405 1.00 73.69 83 LYS A O 1
ATOM 682 N N . LEU A 1 84 ? 26.142 13.739 8.138 1.00 69.00 84 LEU A N 1
ATOM 683 C CA . LEU A 1 84 ? 25.195 12.870 7.447 1.00 69.00 84 LEU A CA 1
ATOM 684 C C . LEU A 1 84 ? 24.651 11.770 8.320 1.00 69.00 84 LEU A C 1
ATOM 686 O O . LEU A 1 84 ? 23.449 11.548 8.282 1.00 69.00 84 LEU A O 1
ATOM 690 N N . LEU A 1 85 ? 25.485 11.117 9.121 1.00 75.62 85 LEU A N 1
ATOM 691 C CA . LEU A 1 85 ? 25.006 10.060 9.994 1.00 75.62 85 LEU A CA 1
ATOM 692 C C . LEU A 1 85 ? 23.983 10.612 10.996 1.00 75.62 85 LEU A C 1
ATOM 694 O O . LEU A 1 85 ? 22.945 9.990 11.206 1.00 75.62 85 LEU A O 1
ATOM 698 N N . GLN A 1 86 ? 24.204 11.817 11.533 1.00 74.75 86 GLN A N 1
ATOM 699 C CA . GLN A 1 86 ? 23.224 12.478 12.403 1.00 74.75 86 GLN A CA 1
ATOM 700 C C . GLN A 1 86 ? 21.939 12.876 11.668 1.00 74.75 86 GLN A C 1
ATOM 702 O O . GLN A 1 86 ? 20.850 12.566 12.147 1.00 74.75 86 GLN A O 1
ATOM 707 N N . VAL A 1 87 ? 22.038 13.537 10.509 1.00 78.38 87 VAL A N 1
ATOM 708 C CA . VAL A 1 87 ? 20.858 13.948 9.725 1.00 78.38 87 VAL A CA 1
ATOM 709 C C . VAL A 1 87 ? 20.063 12.734 9.246 1.00 78.38 87 VAL A C 1
ATOM 711 O O . VAL A 1 87 ? 18.840 12.724 9.350 1.00 78.38 87 VAL A O 1
ATOM 714 N N . PHE A 1 88 ? 20.745 11.688 8.784 1.00 84.06 88 PHE A N 1
ATOM 715 C CA . PHE A 1 88 ? 20.133 10.432 8.371 1.00 84.06 88 PHE A CA 1
ATOM 716 C C . PHE A 1 88 ? 19.441 9.738 9.545 1.00 84.06 88 PHE A C 1
ATOM 718 O O . PHE A 1 88 ? 18.304 9.310 9.397 1.00 84.06 88 PHE A O 1
ATOM 725 N N . THR A 1 89 ? 20.072 9.688 10.722 1.00 85.12 89 THR A N 1
ATOM 726 C CA . THR A 1 89 ? 19.478 9.082 11.928 1.00 85.12 89 THR A CA 1
ATOM 727 C C . THR A 1 89 ? 18.265 9.869 12.430 1.00 85.12 89 THR A C 1
ATOM 729 O O . THR A 1 89 ? 17.253 9.282 12.805 1.00 85.12 89 THR A O 1
ATOM 732 N N . MET A 1 90 ? 18.324 11.204 12.418 1.00 84.12 90 MET A N 1
ATOM 733 C CA . MET A 1 90 ?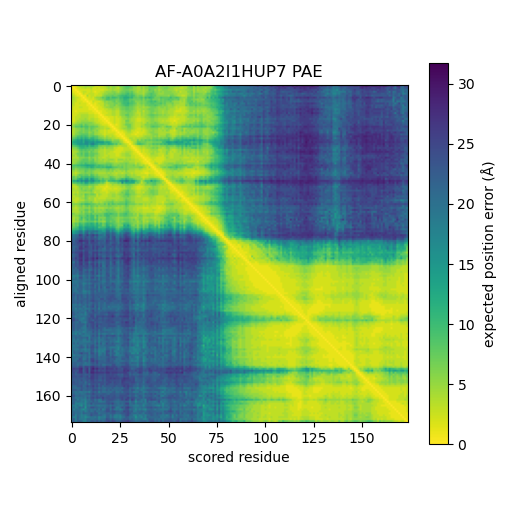 17.174 12.038 12.784 1.00 84.12 90 MET A CA 1
ATOM 734 C C . MET A 1 90 ? 16.034 11.893 11.775 1.00 84.12 90 MET A C 1
ATOM 736 O O . MET A 1 90 ? 14.878 11.754 12.168 1.00 84.12 90 MET A O 1
ATOM 740 N N . SER A 1 91 ? 16.356 11.876 10.480 1.00 87.81 91 SER A N 1
ATOM 741 C CA . SER A 1 91 ? 15.368 11.685 9.423 1.00 87.81 91 SER A CA 1
ATOM 742 C C . SER A 1 91 ? 14.749 10.291 9.474 1.00 87.81 91 SER A C 1
ATOM 744 O O . SER A 1 91 ? 13.539 10.183 9.322 1.00 87.81 91 SER A O 1
ATOM 746 N N . SER A 1 92 ? 15.530 9.236 9.718 1.00 90.00 92 SER A N 1
ATOM 747 C CA . SER A 1 92 ? 15.010 7.870 9.800 1.00 90.00 92 SER A CA 1
ATOM 748 C C . SER A 1 92 ? 14.088 7.693 11.001 1.00 90.00 92 SER A C 1
ATOM 750 O O . SER A 1 92 ? 13.022 7.099 10.859 1.00 90.00 92 SER A O 1
ATOM 752 N N . LYS A 1 93 ? 14.439 8.279 12.153 1.00 92.38 93 LYS A N 1
ATOM 753 C CA . LYS A 1 93 ? 13.576 8.291 13.337 1.00 92.38 93 LYS A CA 1
ATOM 754 C C . LYS A 1 93 ? 12.266 9.035 13.073 1.00 92.38 93 LYS A C 1
ATOM 756 O O . LYS A 1 93 ? 11.206 8.485 13.342 1.00 92.38 93 LYS A O 1
ATOM 761 N N . PHE A 1 94 ? 12.334 10.235 12.495 1.00 93.00 94 PHE A N 1
ATOM 762 C CA . PHE A 1 94 ? 11.140 11.009 12.147 1.00 93.00 94 PHE A CA 1
ATOM 763 C C . PHE A 1 94 ? 10.234 10.261 11.158 1.00 93.00 94 PHE A C 1
ATOM 765 O O . PHE A 1 94 ? 9.025 10.198 11.354 1.00 93.00 94 PHE A O 1
ATOM 772 N N . LEU A 1 95 ? 10.808 9.659 10.111 1.00 89.81 95 LEU A N 1
ATOM 773 C CA . LEU A 1 95 ? 10.044 8.885 9.131 1.00 89.81 95 LEU A CA 1
ATOM 774 C C . LEU A 1 95 ? 9.415 7.633 9.755 1.00 89.81 95 LEU A C 1
ATOM 776 O O . LEU A 1 95 ? 8.283 7.303 9.416 1.00 89.81 95 LEU A O 1
ATOM 780 N N . ALA A 1 96 ? 10.110 6.963 10.679 1.00 92.38 96 ALA A N 1
ATOM 781 C CA . ALA A 1 96 ? 9.566 5.820 11.408 1.00 92.38 96 ALA A CA 1
ATOM 782 C C . ALA A 1 96 ? 8.402 6.225 12.327 1.00 92.38 96 ALA A C 1
ATOM 784 O O . ALA A 1 96 ? 7.374 5.550 12.343 1.00 92.38 96 ALA A O 1
ATOM 785 N N . GLU A 1 97 ? 8.534 7.339 13.052 1.00 96.00 97 GLU A N 1
ATOM 786 C CA . GLU A 1 97 ? 7.461 7.896 13.884 1.00 96.00 97 GLU A CA 1
ATOM 787 C C . GLU A 1 97 ? 6.244 8.273 13.031 1.00 96.00 97 GLU A C 1
ATOM 789 O O . GLU A 1 97 ? 5.137 7.821 13.313 1.00 96.00 97 GLU A O 1
ATOM 794 N N . LEU A 1 98 ? 6.456 8.987 11.922 1.00 93.06 98 LEU A N 1
ATOM 795 C CA . LEU A 1 98 ? 5.388 9.370 11.000 1.00 93.06 98 LEU A CA 1
ATOM 796 C C . LEU A 1 98 ? 4.700 8.155 10.359 1.00 93.06 98 LEU A C 1
ATOM 798 O O . LEU A 1 98 ? 3.480 8.137 10.220 1.00 93.06 98 LEU A O 1
ATOM 802 N N 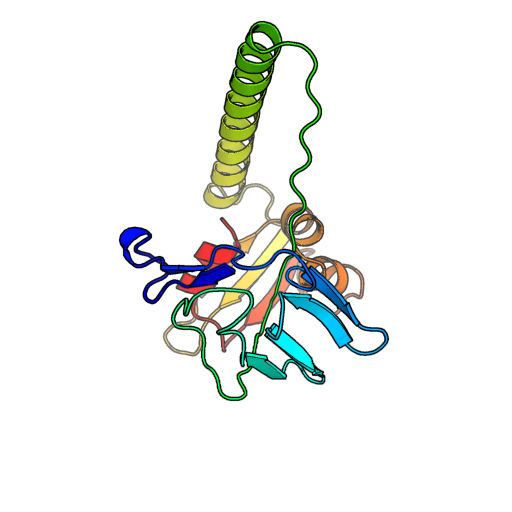. SER A 1 99 ? 5.467 7.132 9.975 1.00 91.69 99 SER A N 1
ATOM 803 C CA . SER A 1 99 ? 4.915 5.882 9.444 1.00 91.69 99 SER A CA 1
ATOM 804 C C . SER A 1 99 ? 4.033 5.182 10.478 1.00 91.69 99 SER A C 1
ATOM 806 O O . SER A 1 99 ? 2.952 4.714 10.140 1.00 91.69 99 SER A O 1
ATOM 808 N N . ASN A 1 100 ? 4.466 5.146 11.740 1.00 94.19 100 ASN A N 1
ATOM 809 C CA . ASN A 1 100 ? 3.694 4.565 12.836 1.00 94.19 100 ASN A CA 1
ATOM 810 C C . ASN A 1 100 ? 2.420 5.370 13.139 1.00 94.19 100 ASN A C 1
ATOM 812 O O . ASN A 1 100 ? 1.393 4.800 13.496 1.00 94.19 100 ASN A O 1
ATOM 816 N N . ASP A 1 101 ? 2.461 6.691 12.987 1.00 94.38 101 ASP A N 1
ATOM 817 C CA . ASP A 1 101 ? 1.276 7.530 13.160 1.00 94.38 101 ASP A CA 1
ATOM 818 C C . ASP A 1 101 ? 0.246 7.303 12.042 1.00 94.38 101 ASP A C 1
ATOM 820 O O . ASP A 1 101 ? -0.952 7.256 12.325 1.00 94.38 101 ASP A O 1
ATOM 824 N N . TYR A 1 102 ? 0.682 7.079 10.796 1.00 92.06 102 TYR A N 1
ATOM 825 C CA . TYR A 1 102 ? -0.218 6.672 9.709 1.00 92.06 102 TYR A CA 1
ATOM 826 C C . TYR A 1 102 ? -0.775 5.258 9.886 1.00 92.06 102 TYR A C 1
ATOM 828 O O . TYR A 1 102 ? -1.952 5.043 9.606 1.00 92.06 102 TYR A O 1
ATOM 836 N N . GLU A 1 103 ? 0.026 4.324 10.397 1.00 92.94 103 GLU A N 1
ATOM 837 C CA . GLU A 1 103 ? -0.440 2.980 10.750 1.00 92.94 103 GLU A CA 1
ATOM 838 C C . GLU A 1 103 ? -1.553 3.052 11.805 1.00 92.94 103 GLU A C 1
ATOM 840 O O . GLU A 1 103 ? -2.640 2.518 11.608 1.00 92.94 103 GLU A O 1
ATOM 845 N N . LYS A 1 104 ? -1.349 3.822 12.881 1.00 94.38 104 LYS A N 1
ATOM 846 C CA . LYS A 1 104 ? -2.394 4.062 13.890 1.00 94.38 104 LYS A CA 1
ATOM 847 C C . LYS A 1 104 ? -3.623 4.746 13.303 1.00 94.38 104 LYS A C 1
ATOM 849 O O . LYS A 1 104 ? -4.743 4.436 13.703 1.00 94.38 104 LYS A O 1
ATOM 854 N N . LEU A 1 105 ? -3.445 5.702 12.389 1.00 93.62 105 LEU A N 1
ATOM 855 C CA . LEU A 1 105 ? -4.569 6.361 11.725 1.00 93.62 105 LEU A CA 1
ATOM 856 C C . LEU A 1 105 ? -5.412 5.344 10.942 1.00 93.62 105 LEU A C 1
ATOM 858 O O . LEU A 1 105 ? -6.639 5.403 11.010 1.00 93.62 105 LEU A O 1
ATOM 862 N N . PHE A 1 106 ? -4.761 4.406 10.251 1.00 92.75 106 PHE A N 1
ATOM 863 C CA . PHE A 1 106 ? -5.417 3.306 9.549 1.00 92.75 106 PHE A CA 1
ATOM 864 C C . PHE A 1 106 ? -6.131 2.356 10.525 1.00 92.75 106 PHE A C 1
ATOM 866 O O . PHE A 1 106 ? -7.332 2.148 10.387 1.00 92.75 106 PHE A O 1
ATOM 873 N N . GLU A 1 107 ? -5.444 1.862 11.561 1.00 93.88 107 GLU A N 1
ATOM 874 C CA . GLU A 1 107 ? -5.995 0.898 12.530 1.00 93.88 107 GLU A CA 1
ATOM 875 C C . GLU A 1 107 ? -7.132 1.459 13.397 1.00 93.88 107 GLU A C 1
ATOM 877 O O . GLU A 1 107 ? -8.063 0.737 13.749 1.00 93.88 107 GLU A O 1
ATOM 882 N N . THR A 1 108 ? -7.064 2.738 13.777 1.00 95.12 108 THR A N 1
ATOM 883 C CA . THR A 1 108 ? -8.110 3.376 14.599 1.00 95.12 108 THR A CA 1
ATOM 884 C C . THR A 1 108 ? -9.355 3.733 13.798 1.00 95.12 108 THR A C 1
ATOM 886 O O . THR A 1 108 ? -10.385 4.052 14.391 1.00 95.12 108 THR A O 1
ATOM 889 N N . GLU A 1 109 ? -9.247 3.738 12.466 1.00 93.62 109 GLU A N 1
ATOM 890 C CA . GLU A 1 109 ? -10.300 4.141 11.537 1.00 93.62 109 GLU A CA 1
ATOM 891 C C . GLU A 1 109 ? -10.862 5.546 11.843 1.00 93.62 109 GLU A C 1
ATOM 893 O O . GLU A 1 109 ? -11.954 5.920 11.421 1.00 93.62 109 GLU A O 1
ATOM 898 N N . ILE A 1 110 ? -10.135 6.393 12.575 1.00 92.94 110 ILE A N 1
ATOM 899 C CA . ILE A 1 110 ? -10.643 7.720 12.929 1.00 92.94 110 ILE A CA 1
ATOM 900 C C . ILE A 1 110 ? -10.708 8.579 11.664 1.00 92.94 110 ILE A C 1
ATOM 902 O O . ILE A 1 110 ? -9.723 8.744 10.943 1.00 92.94 110 ILE A O 1
ATOM 906 N N . GLY A 1 111 ? -11.888 9.145 11.393 1.00 93.19 111 GLY A N 1
ATOM 907 C CA . GLY A 1 111 ? -12.097 10.061 10.271 1.00 93.19 111 GLY A CA 1
ATOM 908 C C . GLY A 1 111 ? -11.981 9.413 8.887 1.00 93.19 111 GLY A C 1
ATOM 909 O O . GLY A 1 111 ? -11.696 10.123 7.921 1.00 93.19 111 GLY A O 1
ATOM 910 N N . TYR A 1 112 ? -12.180 8.093 8.768 1.00 95.12 112 TYR A N 1
ATOM 911 C CA . TYR A 1 112 ? -12.137 7.424 7.468 1.00 95.12 112 TYR A CA 1
ATOM 912 C C . TYR A 1 112 ? -13.190 7.993 6.502 1.00 95.12 112 TYR A C 1
ATOM 914 O O . TYR A 1 112 ? -14.325 8.315 6.870 1.00 95.12 112 TYR A O 1
ATOM 922 N N . GLY A 1 113 ? -12.795 8.101 5.235 1.00 95.62 113 GLY A N 1
ATOM 923 C CA . GLY A 1 113 ? -13.617 8.665 4.160 1.00 95.62 113 GLY A CA 1
ATOM 924 C C . GLY A 1 113 ? -13.843 7.708 2.992 1.00 95.62 113 GLY A C 1
ATOM 925 O O . GLY A 1 113 ? -14.507 8.080 2.026 1.00 95.62 113 GLY A O 1
ATOM 926 N N . VAL A 1 114 ? -13.274 6.503 3.054 1.00 95.25 114 VAL A N 1
ATOM 927 C CA . VAL A 1 114 ? -13.326 5.487 2.000 1.00 95.25 114 VAL A CA 1
ATOM 928 C C . VAL A 1 114 ? -13.688 4.139 2.617 1.00 95.25 114 VAL A C 1
ATOM 930 O O . VAL A 1 114 ? -13.132 3.767 3.648 1.00 95.25 114 VAL A O 1
ATOM 933 N N . ILE A 1 115 ? -14.598 3.420 1.965 1.00 95.94 115 ILE A N 1
ATOM 934 C CA . ILE A 1 115 ? -14.986 2.042 2.263 1.00 95.94 115 ILE A CA 1
ATOM 935 C C . ILE A 1 115 ? -14.619 1.186 1.049 1.00 95.94 115 ILE A C 1
ATOM 937 O O . ILE A 1 115 ? -15.030 1.479 -0.077 1.00 95.94 115 ILE A O 1
ATOM 941 N N . ILE A 1 116 ? -13.833 0.137 1.267 1.00 94.94 116 ILE A N 1
ATOM 942 C CA . ILE A 1 116 ? -13.394 -0.796 0.230 1.00 94.94 116 ILE A CA 1
ATOM 943 C C . ILE A 1 116 ? -13.980 -2.171 0.539 1.00 94.94 116 ILE A C 1
ATOM 945 O O . ILE A 1 116 ? -13.690 -2.752 1.578 1.00 94.94 116 ILE A O 1
ATOM 949 N N . TYR A 1 117 ? -14.768 -2.706 -0.387 1.00 95.81 117 TYR A N 1
ATOM 950 C CA . TYR A 1 117 ? -15.222 -4.092 -0.379 1.00 95.81 117 TYR A CA 1
ATOM 951 C C . TYR A 1 117 ? -14.285 -4.920 -1.257 1.00 95.81 117 TYR A C 1
ATOM 953 O O . TYR A 1 117 ? -14.330 -4.800 -2.484 1.00 95.81 117 TYR A O 1
ATOM 961 N N . ALA A 1 118 ? -13.423 -5.725 -0.643 1.00 95.94 118 ALA A N 1
ATOM 962 C CA . ALA A 1 118 ? -12.462 -6.583 -1.334 1.00 95.94 118 ALA A CA 1
ATOM 963 C C . ALA A 1 118 ? -12.887 -8.055 -1.264 1.00 95.94 118 ALA A C 1
ATOM 965 O O . ALA A 1 118 ? -13.412 -8.492 -0.242 1.00 95.94 118 ALA A O 1
ATOM 966 N N . GLY A 1 119 ? -12.607 -8.821 -2.316 1.00 93.94 119 GLY A N 1
ATOM 967 C CA . GLY A 1 119 ? -12.920 -10.246 -2.417 1.00 93.94 119 GLY A CA 1
ATOM 968 C C . GLY A 1 119 ? -14.307 -10.548 -2.983 1.00 93.94 119 GLY A C 1
ATOM 969 O O . GLY A 1 119 ? -15.149 -9.665 -3.137 1.00 93.94 119 GLY A O 1
ATOM 970 N N . GLU A 1 120 ? -14.532 -11.823 -3.285 1.00 92.81 120 GLU A N 1
ATOM 971 C CA . GLU A 1 120 ? -15.804 -12.361 -3.775 1.00 92.81 120 GLU A CA 1
ATOM 972 C C . GLU A 1 120 ? -16.525 -13.154 -2.685 1.00 92.81 120 GLU A C 1
ATOM 974 O O . GLU A 1 120 ? -15.893 -13.711 -1.783 1.00 92.81 120 GLU A O 1
ATOM 979 N N . GLU A 1 121 ? -17.855 -13.215 -2.778 1.00 89.56 121 GLU A N 1
ATOM 980 C CA . GLU A 1 121 ? -18.695 -14.006 -1.877 1.00 89.56 121 GLU A CA 1
ATOM 981 C C . GLU A 1 121 ? -18.227 -15.472 -1.833 1.00 89.56 121 GLU A C 1
ATOM 983 O O . GLU A 1 121 ? -17.958 -16.062 -2.883 1.00 89.56 121 GLU A O 1
ATOM 988 N N . PRO A 1 122 ? -18.117 -16.092 -0.641 1.00 88.94 122 PRO A N 1
ATOM 989 C CA . PRO A 1 122 ? -18.532 -15.599 0.682 1.00 88.94 122 PRO A CA 1
ATOM 990 C C . PRO A 1 122 ? -17.440 -14.836 1.466 1.00 88.94 122 PRO A C 1
ATOM 992 O O . PRO A 1 122 ? -17.598 -14.569 2.653 1.00 88.94 122 PRO A O 1
ATOM 995 N N . ASN A 1 123 ? -16.295 -14.532 0.848 1.00 90.12 123 ASN A N 1
ATOM 996 C CA . ASN A 1 123 ? -15.087 -14.025 1.513 1.00 90.12 123 ASN A CA 1
ATOM 997 C C . ASN A 1 123 ? -14.875 -12.511 1.339 1.00 90.12 123 ASN A C 1
ATOM 999 O O . ASN A 1 123 ? -13.737 -12.033 1.409 1.00 90.12 123 ASN A O 1
ATOM 1003 N N . VAL A 1 124 ? -15.950 -11.756 1.109 1.00 95.50 124 VAL A N 1
ATOM 1004 C CA . VAL A 1 124 ? -15.881 -10.295 1.004 1.00 95.50 124 VAL A CA 1
ATOM 1005 C C . VAL A 1 124 ? -15.492 -9.705 2.360 1.00 95.50 124 VAL A C 1
ATOM 1007 O O . VAL A 1 124 ? -16.045 -10.085 3.393 1.00 95.50 124 VAL A O 1
ATOM 1010 N N . LYS A 1 125 ? -14.558 -8.752 2.374 1.00 96.50 125 LYS A N 1
ATOM 1011 C CA . LYS A 1 125 ? -14.268 -7.937 3.561 1.00 96.50 125 LYS A CA 1
ATOM 1012 C C . LYS A 1 125 ? -14.427 -6.459 3.268 1.00 96.50 125 LYS A C 1
ATOM 1014 O O . LYS A 1 125 ? -14.012 -5.974 2.218 1.00 96.50 125 LYS A O 1
ATOM 1019 N N . GLU A 1 126 ? -14.994 -5.772 4.248 1.00 95.81 126 GLU A N 1
ATOM 1020 C CA . GLU A 1 126 ? -15.049 -4.320 4.324 1.00 95.81 126 GLU A CA 1
ATOM 1021 C C . GLU A 1 126 ? -13.758 -3.797 4.967 1.00 95.81 126 GLU A C 1
ATOM 1023 O O . GLU A 1 126 ? -13.305 -4.334 5.979 1.00 95.81 126 GLU A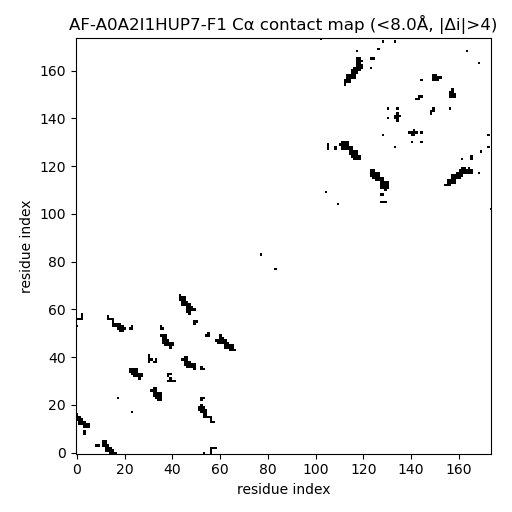 O 1
ATOM 1028 N N . ILE A 1 127 ? -13.141 -2.793 4.345 1.00 95.25 127 ILE A N 1
ATOM 1029 C CA . ILE A 1 127 ? -11.891 -2.171 4.788 1.00 95.25 127 ILE A CA 1
ATOM 1030 C C . ILE A 1 127 ? -12.064 -0.651 4.755 1.00 95.25 127 ILE A C 1
ATOM 1032 O O . ILE A 1 127 ? -12.503 -0.091 3.745 1.00 95.25 127 ILE A O 1
ATOM 1036 N N . HIS A 1 128 ? -11.694 0.024 5.842 1.00 95.69 128 HIS A N 1
ATOM 1037 C CA . HIS A 1 128 ? -11.772 1.477 5.969 1.00 95.69 128 HIS A CA 1
ATOM 1038 C C . HIS A 1 128 ? -10.440 2.150 5.644 1.00 95.69 128 HIS A C 1
ATOM 1040 O O . HIS A 1 128 ? -9.379 1.668 6.026 1.00 95.69 128 HIS A O 1
ATOM 1046 N N . ALA A 1 129 ? -10.486 3.273 4.923 1.00 95.25 129 ALA A N 1
ATOM 1047 C CA . ALA A 1 129 ? -9.283 3.998 4.522 1.00 95.25 129 ALA A CA 1
ATOM 1048 C C . ALA A 1 129 ? -9.503 5.514 4.365 1.00 95.25 129 ALA A C 1
ATOM 1050 O O . ALA A 1 129 ? -10.629 6.034 4.363 1.00 95.25 129 ALA A O 1
ATOM 1051 N N . HIS A 1 130 ? -8.395 6.236 4.186 1.00 94.94 130 HIS A N 1
ATOM 1052 C CA . HIS A 1 130 ? -8.361 7.695 4.087 1.00 94.94 130 HIS A CA 1
ATOM 1053 C C . HIS A 1 130 ? -8.005 8.137 2.665 1.00 94.94 130 HIS A C 1
ATOM 1055 O O . HIS A 1 130 ? -6.944 7.814 2.126 1.00 94.94 130 HIS A O 1
ATOM 1061 N N . SER A 1 131 ? -8.910 8.891 2.039 1.00 93.00 131 SER A N 1
ATOM 1062 C CA . SER A 1 131 ? -8.809 9.274 0.624 1.00 93.00 131 SER A CA 1
ATOM 1063 C C . SER A 1 131 ? -7.576 10.124 0.324 1.00 93.00 131 SER A C 1
ATOM 1065 O O . SER A 1 131 ? -6.942 9.936 -0.706 1.00 93.00 131 SER A O 1
ATOM 1067 N N . ASN A 1 132 ? -7.199 11.029 1.227 1.00 91.75 132 ASN A N 1
ATOM 1068 C CA . ASN A 1 132 ? -5.995 11.854 1.124 1.00 91.75 132 ASN A CA 1
ATOM 1069 C C . ASN A 1 132 ? -4.714 11.008 1.033 1.00 91.75 132 ASN A C 1
ATOM 1071 O O . ASN A 1 132 ? -3.892 11.257 0.151 1.00 91.75 132 ASN A O 1
ATOM 1075 N N . ILE A 1 133 ? -4.571 9.985 1.878 1.00 92.06 133 ILE A N 1
ATOM 1076 C CA . ILE A 1 133 ? -3.412 9.082 1.856 1.00 92.06 133 ILE A CA 1
ATOM 1077 C C . ILE A 1 133 ? -3.389 8.289 0.552 1.00 92.06 133 ILE A C 1
ATOM 1079 O O . ILE A 1 133 ? -2.388 8.300 -0.167 1.00 92.06 133 ILE A O 1
ATOM 1083 N N . LEU A 1 134 ? -4.525 7.699 0.181 1.00 92.31 134 LEU A N 1
ATOM 1084 C CA . LEU A 1 134 ? -4.665 6.941 -1.060 1.00 92.31 134 LEU A CA 1
ATOM 1085 C C . LEU A 1 134 ? -4.364 7.787 -2.312 1.00 92.31 134 LEU A C 1
ATOM 1087 O O . LEU A 1 134 ? -3.637 7.341 -3.197 1.00 92.31 134 LEU A O 1
ATOM 1091 N N . CYS A 1 135 ? -4.858 9.027 -2.376 1.00 91.75 135 CYS A N 1
ATOM 1092 C CA . CYS A 1 135 ? -4.608 9.977 -3.468 1.00 91.75 135 CYS A CA 1
ATOM 1093 C C . CYS A 1 135 ? -3.140 10.397 -3.597 1.00 91.75 135 CYS A C 1
ATOM 1095 O O . CYS A 1 135 ? -2.694 10.783 -4.683 1.00 91.75 135 CYS A O 1
ATOM 1097 N N . ILE A 1 136 ? -2.402 10.439 -2.488 1.00 90.00 136 ILE A N 1
ATOM 1098 C CA . ILE A 1 136 ? -0.979 10.789 -2.502 1.00 90.00 136 ILE A CA 1
ATOM 1099 C C . ILE A 1 136 ? -0.159 9.592 -2.978 1.00 90.00 136 ILE A C 1
ATOM 1101 O O . ILE A 1 136 ? 0.740 9.780 -3.796 1.00 90.00 136 ILE A O 1
ATOM 1105 N N . ARG A 1 137 ? -0.503 8.382 -2.522 1.00 88.94 137 ARG A N 1
ATOM 1106 C CA . ARG A 1 137 ? 0.241 7.157 -2.835 1.00 88.94 137 ARG A CA 1
ATOM 1107 C C . ARG A 1 137 ? -0.084 6.564 -4.202 1.00 88.94 137 ARG A C 1
ATOM 1109 O O . ARG A 1 137 ? 0.767 5.908 -4.774 1.00 88.94 137 ARG A O 1
ATOM 1116 N N . SER A 1 138 ? -1.272 6.815 -4.754 1.00 87.38 138 SER A N 1
ATOM 1117 C CA . SER A 1 138 ? -1.691 6.198 -6.012 1.00 87.38 138 SER A CA 1
ATOM 1118 C C . SER A 1 138 ? -2.407 7.167 -6.945 1.00 87.38 138 SER A C 1
ATOM 1120 O O . SER A 1 138 ? -3.419 7.785 -6.598 1.00 87.38 138 SER A O 1
ATOM 1122 N N . LYS A 1 139 ? -1.938 7.223 -8.198 1.00 88.19 139 LYS A N 1
ATOM 1123 C CA . LYS A 1 139 ? -2.643 7.928 -9.281 1.00 88.19 139 LYS A CA 1
ATOM 1124 C C . LYS A 1 139 ? -4.028 7.337 -9.537 1.00 88.19 139 LYS A C 1
ATOM 1126 O O . LYS A 1 139 ? -4.942 8.096 -9.845 1.00 88.19 139 LYS A O 1
ATOM 1131 N N . TYR A 1 140 ? -4.187 6.022 -9.370 1.00 89.06 140 TYR A N 1
ATOM 1132 C CA . TYR A 1 140 ? -5.473 5.349 -9.529 1.00 89.06 140 TYR A CA 1
ATOM 1133 C C . TYR A 1 140 ? -6.506 5.916 -8.551 1.00 89.06 140 TYR A C 1
ATOM 1135 O O . TYR A 1 140 ? -7.544 6.408 -8.985 1.00 89.06 140 TYR A O 1
ATOM 1143 N N . PHE A 1 141 ? -6.206 5.930 -7.247 1.00 90.38 141 PHE A N 1
ATOM 1144 C CA . PHE A 1 141 ? -7.132 6.470 -6.247 1.00 90.38 141 PHE A CA 1
ATOM 1145 C C . PHE A 1 141 ? -7.332 7.977 -6.401 1.00 90.38 141 PHE A C 1
ATOM 1147 O O . PHE A 1 141 ? -8.457 8.454 -6.272 1.00 90.38 141 PHE A O 1
ATOM 1154 N N . ARG A 1 142 ? -6.274 8.718 -6.764 1.0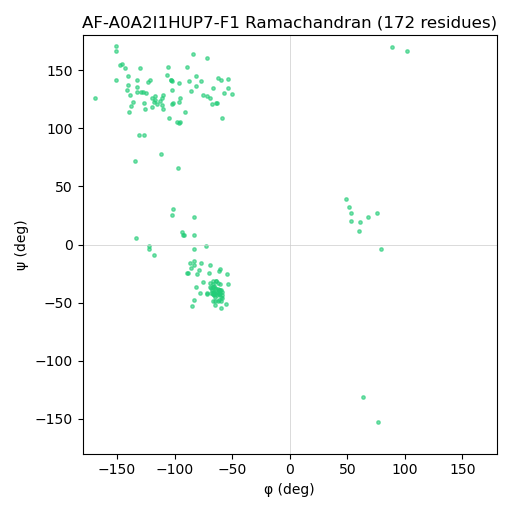0 91.44 142 ARG A N 1
ATOM 1155 C CA . ARG A 1 142 ? -6.386 10.148 -7.073 1.00 91.44 142 ARG A CA 1
ATOM 1156 C C . ARG A 1 142 ? -7.425 10.412 -8.156 1.00 91.44 142 ARG A C 1
ATOM 1158 O O . ARG A 1 142 ? -8.305 11.237 -7.945 1.00 91.44 142 ARG A O 1
ATOM 1165 N N . MET A 1 143 ? -7.337 9.699 -9.278 1.00 88.31 143 MET A N 1
ATOM 1166 C CA . MET A 1 143 ? -8.304 9.816 -10.370 1.00 88.31 143 MET A CA 1
ATOM 1167 C C . MET A 1 143 ? -9.690 9.309 -9.967 1.00 88.31 143 MET A C 1
ATOM 1169 O O . MET A 1 143 ? -10.688 9.958 -10.273 1.00 88.31 143 MET A O 1
ATOM 1173 N N . ALA A 1 144 ? -9.757 8.176 -9.262 1.00 88.12 144 ALA A N 1
ATOM 1174 C CA . ALA A 1 144 ? -11.017 7.566 -8.851 1.00 88.12 144 ALA A CA 1
ATOM 1175 C C . ALA A 1 144 ? -11.852 8.501 -7.961 1.00 88.12 144 ALA A C 1
ATOM 1177 O O . ALA A 1 144 ? -13.071 8.566 -8.117 1.00 88.12 144 ALA A O 1
ATOM 1178 N N . PHE A 1 145 ? -11.202 9.246 -7.063 1.00 90.06 145 PHE A N 1
ATOM 1179 C CA . PHE A 1 145 ? -11.870 10.179 -6.155 1.00 90.06 145 PHE A CA 1
ATOM 1180 C C . PHE A 1 145 ? -12.050 11.589 -6.739 1.00 90.06 145 PHE A C 1
ATOM 1182 O O . PHE A 1 145 ? -12.964 12.288 -6.310 1.00 90.06 145 PHE A O 1
ATOM 1189 N N . SER A 1 146 ? -11.224 12.021 -7.704 1.00 86.19 146 SER A N 1
ATOM 1190 C CA . SER A 1 146 ? -11.354 13.347 -8.337 1.00 86.19 146 SER A CA 1
ATOM 1191 C C . SER A 1 146 ? -12.405 13.397 -9.441 1.00 86.19 146 SER A C 1
ATOM 1193 O O . SER A 1 146 ? -13.072 14.411 -9.599 1.00 86.19 146 SER A O 1
ATOM 1195 N N . ASN A 1 147 ? -12.531 12.320 -10.218 1.00 78.31 147 ASN A N 1
ATOM 1196 C CA . ASN A 1 147 ? -13.439 12.253 -11.365 1.00 78.31 147 ASN A CA 1
ATOM 1197 C C . ASN A 1 147 ? -14.806 11.659 -10.991 1.00 78.31 147 ASN A C 1
ATOM 1199 O O . ASN A 1 147 ? -15.570 11.301 -11.882 1.00 78.31 147 ASN A O 1
ATOM 1203 N N . GLU A 1 148 ? -15.072 11.492 -9.689 1.00 71.25 148 GLU A N 1
ATOM 1204 C CA . GLU A 1 148 ? -16.292 10.880 -9.138 1.00 71.25 148 GLU A CA 1
ATOM 1205 C C . GLU A 1 148 ? -16.600 9.483 -9.712 1.00 71.25 148 GLU A C 1
ATOM 1207 O O . GLU A 1 148 ? -17.746 9.048 -9.755 1.00 71.25 148 GLU A O 1
ATOM 1212 N N . TRP A 1 149 ? -15.570 8.748 -10.148 1.00 78.62 149 TRP A N 1
ATOM 1213 C CA . TRP A 1 149 ? -15.726 7.360 -10.603 1.00 78.62 149 TRP A CA 1
ATOM 1214 C C . TRP A 1 149 ? -16.070 6.425 -9.448 1.00 78.62 149 TRP A C 1
ATOM 1216 O O . TRP A 1 149 ? -16.766 5.429 -9.634 1.00 78.62 149 TRP A O 1
ATOM 1226 N N . ALA A 1 150 ? -15.540 6.719 -8.261 1.00 83.31 150 ALA A N 1
ATOM 1227 C CA . ALA A 1 150 ? -15.913 6.021 -7.047 1.00 83.31 150 ALA A CA 1
ATOM 1228 C C . ALA A 1 150 ? -17.325 6.443 -6.628 1.00 83.31 150 ALA A C 1
ATOM 1230 O O . ALA A 1 150 ? -17.602 7.634 -6.471 1.00 83.31 150 ALA A O 1
ATOM 1231 N N . GLU A 1 151 ? -18.190 5.455 -6.397 1.00 89.81 151 GLU A N 1
ATOM 1232 C CA . GLU A 1 151 ? -19.507 5.677 -5.806 1.00 89.81 151 GLU A CA 1
ATOM 1233 C C . GLU A 1 151 ? -19.347 6.449 -4.490 1.00 89.81 151 GLU A C 1
ATOM 1235 O O . GLU A 1 151 ? -18.394 6.226 -3.742 1.00 89.81 151 GLU A O 1
ATOM 1240 N N . LYS A 1 152 ? -20.261 7.374 -4.196 1.00 91.56 152 LYS A N 1
ATOM 1241 C CA . LYS A 1 152 ? -20.222 8.157 -2.961 1.00 91.56 152 LYS A CA 1
ATOM 1242 C C . LYS A 1 152 ? -21.552 8.046 -2.234 1.00 91.56 152 LYS A C 1
ATOM 1244 O O . LYS A 1 152 ? -22.586 8.428 -2.771 1.00 91.56 152 LYS A O 1
ATOM 1249 N N . ASN A 1 153 ? -21.516 7.564 -0.998 1.00 91.12 153 ASN A N 1
ATOM 1250 C CA . ASN A 1 153 ? -22.690 7.419 -0.144 1.00 91.12 153 ASN A CA 1
ATOM 1251 C C . ASN A 1 153 ? -22.412 8.065 1.215 1.00 91.12 153 ASN A C 1
ATOM 1253 O O . ASN A 1 153 ? -21.358 7.840 1.809 1.00 91.12 153 ASN A O 1
ATOM 1257 N N . ASN A 1 154 ? -23.333 8.903 1.697 1.00 90.56 154 ASN A N 1
ATOM 1258 C CA . ASN A 1 154 ? -23.204 9.622 2.970 1.00 90.56 154 ASN A CA 1
ATOM 1259 C C . ASN A 1 154 ? -21.847 10.336 3.138 1.00 90.56 154 ASN A C 1
ATOM 1261 O O . ASN A 1 154 ? -21.246 10.333 4.210 1.00 90.56 154 ASN A O 1
ATOM 1265 N N . GLY A 1 155 ? -21.335 10.919 2.050 1.00 89.00 155 GLY A N 1
ATOM 1266 C CA . GLY A 1 155 ? -20.056 11.631 2.039 1.00 89.00 155 GLY A CA 1
ATOM 1267 C C . GLY A 1 155 ? -18.804 10.746 1.960 1.00 89.00 155 GLY A C 1
ATOM 1268 O O . GLY A 1 155 ? -17.716 11.298 1.808 1.00 89.00 155 GLY A O 1
ATOM 1269 N N . LYS A 1 156 ? -18.938 9.415 1.989 1.00 94.50 156 LYS A N 1
ATOM 1270 C CA . LYS A 1 156 ? -17.832 8.450 1.905 1.00 94.50 156 LYS A CA 1
ATOM 1271 C C . LYS A 1 156 ? -17.747 7.821 0.520 1.00 94.50 156 LYS A C 1
ATOM 1273 O O . LYS A 1 156 ? -18.773 7.518 -0.082 1.00 94.50 156 LYS A O 1
ATOM 1278 N N . PHE A 1 157 ? -16.531 7.614 0.027 1.00 95.38 157 PHE A N 1
ATOM 1279 C CA . PHE A 1 157 ? -16.301 6.886 -1.218 1.00 95.38 157 PHE A CA 1
ATOM 1280 C C . PHE A 1 157 ? -16.443 5.380 -0.995 1.00 95.38 157 PHE A C 1
ATOM 1282 O O . PHE A 1 157 ? -15.971 4.860 0.011 1.00 95.38 157 PHE A O 1
ATOM 1289 N N . ILE A 1 158 ? -17.049 4.683 -1.948 1.00 94.94 158 ILE A N 1
ATOM 1290 C CA . ILE A 1 158 ? -17.242 3.238 -1.962 1.00 94.94 158 ILE A CA 1
ATOM 1291 C C . ILE A 1 158 ? -16.481 2.672 -3.157 1.00 94.94 158 ILE A C 1
ATOM 1293 O O . ILE A 1 158 ? -16.655 3.105 -4.298 1.00 94.94 158 ILE A O 1
ATOM 1297 N N . LEU A 1 159 ? -15.640 1.676 -2.897 1.00 92.94 159 LEU A N 1
ATOM 1298 C CA . LEU A 1 159 ? -14.916 0.932 -3.918 1.00 92.94 159 LEU A CA 1
ATOM 1299 C C . LEU A 1 159 ? -15.200 -0.557 -3.765 1.00 92.94 159 LEU A C 1
ATOM 1301 O O . LEU A 1 159 ? -15.067 -1.114 -2.682 1.00 92.94 159 LEU A O 1
ATOM 1305 N N . ARG A 1 160 ? -15.558 -1.216 -4.866 1.00 92.81 160 ARG A N 1
ATOM 1306 C CA . ARG A 1 160 ? -15.785 -2.665 -4.909 1.00 92.81 160 ARG A CA 1
ATOM 1307 C C . ARG A 1 160 ? -14.706 -3.313 -5.762 1.00 92.81 160 ARG A C 1
ATOM 1309 O O . ARG A 1 160 ? -14.500 -2.921 -6.912 1.00 92.81 160 ARG A O 1
ATOM 1316 N N . LYS A 1 161 ? -13.987 -4.27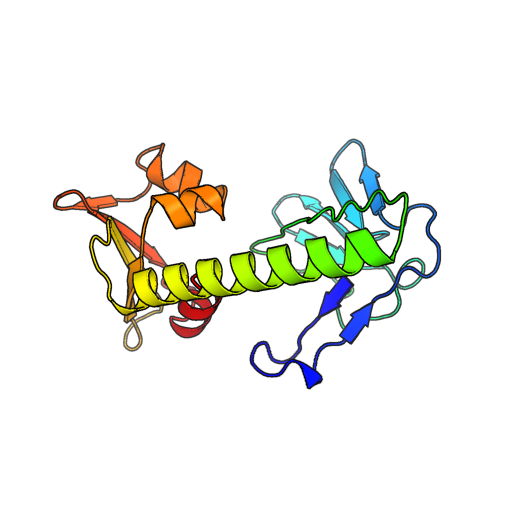1 -5.188 1.00 92.00 161 LYS A N 1
ATOM 1317 C CA . LYS A 1 161 ? -12.854 -4.965 -5.805 1.00 92.00 161 LYS A CA 1
ATOM 1318 C C . LYS A 1 161 ? -12.967 -6.475 -5.577 1.00 92.00 161 LYS A C 1
ATOM 1320 O O . LYS A 1 161 ? -12.179 -7.030 -4.814 1.00 92.00 161 LYS A O 1
ATOM 1325 N N . PRO A 1 162 ? -13.925 -7.134 -6.259 1.00 90.94 162 PRO A N 1
ATOM 1326 C CA . PRO A 1 162 ? -14.145 -8.569 -6.105 1.00 90.94 162 PRO A CA 1
ATOM 1327 C C . PRO A 1 162 ? -12.901 -9.396 -6.452 1.00 90.94 162 PRO A C 1
ATOM 1329 O O . PRO A 1 162 ? -12.494 -10.266 -5.693 1.00 90.94 162 PRO A O 1
ATOM 1332 N N . ASN A 1 163 ? -12.201 -9.009 -7.519 1.00 87.62 163 ASN A N 1
ATOM 1333 C CA . ASN A 1 163 ? -11.052 -9.747 -8.049 1.00 87.62 163 ASN A CA 1
ATOM 1334 C C . ASN A 1 163 ? -9.771 -9.651 -7.196 1.00 87.62 163 ASN A C 1
ATOM 1336 O O . ASN A 1 163 ? -8.740 -10.189 -7.588 1.00 87.62 163 ASN A O 1
ATOM 1340 N N . ILE A 1 164 ? -9.784 -8.915 -6.080 1.00 88.38 164 ILE A N 1
ATOM 1341 C CA . ILE A 1 164 ? -8.602 -8.709 -5.238 1.00 88.38 164 ILE A CA 1
ATOM 1342 C C . ILE A 1 164 ? -8.898 -9.255 -3.851 1.00 88.38 164 ILE A C 1
ATOM 1344 O O . ILE A 1 164 ? -9.877 -8.860 -3.220 1.00 88.38 164 ILE A O 1
ATOM 1348 N N . SER A 1 165 ? -8.032 -10.139 -3.351 1.00 91.50 165 SER A N 1
ATOM 1349 C CA . SER A 1 165 ? -8.218 -10.694 -2.014 1.00 91.50 165 SER A CA 1
ATOM 1350 C C . SER A 1 165 ? -8.158 -9.589 -0.944 1.00 91.50 165 SER A C 1
ATOM 1352 O O . SER A 1 165 ? -7.328 -8.678 -1.040 1.00 91.50 165 SER A O 1
ATOM 1354 N N . PRO A 1 166 ? -8.965 -9.680 0.127 1.00 90.25 166 PRO A N 1
ATOM 1355 C CA . PRO A 1 166 ? -8.879 -8.746 1.247 1.00 90.25 166 PRO A CA 1
ATOM 1356 C C . PRO A 1 166 ? -7.485 -8.626 1.853 1.00 90.25 166 PRO A C 1
ATOM 1358 O O . PRO A 1 166 ? -7.084 -7.567 2.326 1.00 90.25 166 PRO A O 1
ATOM 1361 N N . HIS A 1 167 ? -6.750 -9.739 1.856 1.00 89.62 167 HIS A N 1
ATOM 1362 C CA . HIS A 1 167 ? -5.406 -9.780 2.398 1.00 89.62 167 HIS A CA 1
ATOM 1363 C C . HIS A 1 167 ? -4.447 -8.900 1.591 1.00 89.62 167 HIS A C 1
ATOM 1365 O O . HIS A 1 167 ? -3.721 -8.105 2.181 1.00 89.62 167 HIS A O 1
ATOM 1371 N N . LEU A 1 168 ? -4.514 -8.990 0.260 1.00 86.50 168 LEU A N 1
ATOM 1372 C CA . LEU A 1 168 ? -3.694 -8.171 -0.627 1.00 86.50 168 LEU A CA 1
ATOM 1373 C C . LEU A 1 168 ? -4.036 -6.683 -0.483 1.00 86.50 168 LEU A C 1
ATOM 1375 O O . LEU A 1 168 ? -3.142 -5.843 -0.453 1.00 86.50 168 LEU A O 1
ATOM 1379 N N . PHE A 1 169 ? -5.318 -6.348 -0.310 1.00 88.19 169 PHE A N 1
ATOM 1380 C CA . PHE A 1 169 ? -5.715 -4.965 -0.042 1.00 88.19 169 PHE A CA 1
ATOM 1381 C C . PHE A 1 169 ? -5.117 -4.418 1.256 1.00 88.19 169 PHE A C 1
ATOM 1383 O O . PHE A 1 169 ? -4.616 -3.299 1.258 1.00 88.19 169 PHE A O 1
ATOM 1390 N N . ASN A 1 170 ? -5.103 -5.205 2.333 1.00 85.50 170 ASN A N 1
ATOM 1391 C CA . ASN A 1 170 ? -4.463 -4.785 3.582 1.00 85.50 170 ASN A CA 1
ATOM 1392 C C . ASN A 1 170 ? -2.953 -4.557 3.431 1.00 85.50 170 ASN A C 1
ATOM 1394 O O . ASN A 1 170 ? -2.421 -3.679 4.099 1.00 85.50 170 ASN A O 1
ATOM 1398 N N . ILE A 1 171 ? -2.271 -5.315 2.566 1.00 85.12 171 ILE A N 1
ATOM 1399 C CA . ILE A 1 171 ? -0.851 -5.081 2.262 1.00 85.12 171 ILE A CA 1
ATOM 1400 C C . ILE A 1 171 ? -0.670 -3.773 1.486 1.00 85.12 171 ILE A C 1
ATOM 1402 O O . ILE A 1 171 ? 0.239 -3.018 1.787 1.00 85.12 171 ILE A O 1
ATOM 1406 N N . ILE A 1 172 ? -1.534 -3.475 0.511 1.00 83.06 172 ILE A N 1
ATOM 1407 C CA . ILE A 1 172 ? -1.438 -2.246 -0.301 1.00 83.06 172 ILE A CA 1
ATOM 1408 C C . ILE A 1 172 ? -1.696 -0.980 0.533 1.00 83.06 172 ILE A C 1
ATOM 1410 O O . ILE A 1 172 ? -1.176 0.092 0.215 1.00 83.06 172 ILE A O 1
ATOM 1414 N N . LEU A 1 173 ? -2.548 -1.083 1.555 1.00 86.25 173 LEU A N 1
ATOM 1415 C CA . LEU A 1 173 ? -2.955 0.051 2.387 1.00 86.25 173 LEU A CA 1
ATOM 1416 C C . LEU A 1 173 ? -1.966 0.383 3.519 1.00 86.25 173 LEU A C 1
ATOM 1418 O O . LEU A 1 173 ? -2.042 1.499 4.033 1.00 86.25 173 LEU A O 1
ATOM 1422 N N . ARG A 1 174 ? -1.063 -0.541 3.873 1.00 81.44 174 ARG A N 1
ATOM 1423 C CA . ARG A 1 174 ? -0.003 -0.371 4.885 1.00 81.44 174 ARG A CA 1
ATOM 1424 C C . ARG A 1 174 ? 1.321 0.039 4.234 1.00 81.44 174 ARG A C 1
ATOM 1426 O O . ARG A 1 174 ? 1.942 1.017 4.707 1.00 81.44 174 ARG A O 1
#

InterPro domains:
  IPR000210 BTB/POZ domain [PF00651] (105-173)
  IPR000210 BTB/POZ domain [PS50097] (112-174)
  IPR011333 SKP1/BTB/POZ domain superfamily [G3DSA:3.30.710.10] (82-174)
  IPR011333 SKP1/BTB/POZ domain superfamily [SSF54695] (92-174)

Nearest PDB structures (foldseek):
  2vkp-assembly1_B-2  TM=8.804E-01  e=9.605E-04  Homo sapiens
  2vkp-assembly1_A-2  TM=8.878E-01  e=3.020E-03  Homo sapiens
  9ety-assembly1_A  TM=6.847E-01  e=2.341E-03  Homo sapiens
  7x4x-assembly2_C  TM=6.913E-01  e=5.354E-03  Homo sapiens

Organism: NCBI:txid588596

Radius of gyration: 19.79 Å; Cα contacts (8 Å, |Δi|>4): 232; chains: 1; bounding box: 54×33×42 Å

Mean predicted aligned error: 13.81 Å

pLDDT: mean 83.84, std 9.43, range [52.56, 96.5]

Solvent-accessible surface area (backbone atoms only — not comparable to full-atom values): 10195 Å² total; per-residue (Å²): 92,73,35,59,86,41,89,91,39,74,88,51,49,30,76,18,55,76,72,36,74,80,56,28,64,44,70,50,98,87,49,49,72,24,56,34,50,31,39,43,85,53,95,49,33,31,34,29,77,35,65,74,27,24,51,84,31,82,68,66,58,56,80,41,81,54,96,77,88,85,88,84,85,88,87,84,88,89,92,58,69,71,67,43,53,52,51,50,51,53,48,51,51,52,52,50,51,54,51,52,52,51,49,48,46,49,76,67,48,67,85,50,37,28,42,36,38,18,20,46,87,95,60,56,38,82,44,68,35,48,57,71,60,42,36,73,76,28,70,65,47,32,49,31,67,71,71,61,69,38,50,72,56,99,89,25,36,42,44,81,37,48,95,40,53,44,67,60,52,55,61,75,76,106

Foldseek 3Di:
DWDAPDPVDCVRIQDWDFPDPVQCWDQDPPWGIDRRQFTDPDPQWTADPDCDGINCNVDDRDTDGDPDDDDDDDDDDDDDDPVVVVVVVVVVVVVVVVVVVLVCCQVVLPPFQEWEFEADPPQTDIGTHHLVVCLVLDPVSVCCVPVVVFPHDPRHGYHYHHPGHPVVVVVVRD